Protein AF-A0A539EFW8-F1 (afdb_monomer)

Sequence (100 aa):
RDGSADNSGRKAEGEPLASGGLSAYLATLPFSRIETALRRAHVPVAPSLSAGTYLCNETFYFLMVSASAGAYPAGAGFIHVPRDAHRRWPHALRTIVAAL

Foldseek 3Di:
DPPAAPPVRDDDDPDDLDDVDDPDDDWFQPVVLLCVLCVVVVHDDDDDPDLDDDPSRSVFRVQRVVVVVPPPPVIGGHDDDDPCCCVVPVCSVVSNVVSD

Structure (mmCIF, N/CA/C/O backbone):
data_AF-A0A539EFW8-F1
#
_entry.id   AF-A0A539EFW8-F1
#
loop_
_atom_site.group_PDB
_atom_site.id
_atom_site.type_symbol
_atom_site.label_atom_id
_atom_site.label_alt_id
_atom_site.label_comp_id
_atom_site.label_asym_id
_atom_site.label_entity_id
_atom_site.label_seq_id
_atom_site.pdbx_PDB_ins_code
_atom_site.Cartn_x
_atom_site.Cartn_y
_atom_site.Cartn_z
_atom_site.occupancy
_atom_site.B_iso_or_equiv
_atom_site.auth_seq_id
_atom_site.auth_comp_id
_atom_site.auth_asym_id
_atom_site.auth_atom_id
_atom_site.pdbx_PDB_model_num
ATOM 1 N N . ARG A 1 1 ? -5.168 15.874 7.611 1.00 53.53 1 ARG A N 1
ATOM 2 C CA . ARG A 1 1 ? -6.424 15.385 8.221 1.00 53.53 1 ARG A CA 1
ATOM 3 C C . ARG A 1 1 ? -7.414 15.268 7.092 1.00 53.53 1 ARG A C 1
ATOM 5 O O . ARG A 1 1 ? -7.748 16.277 6.487 1.00 53.53 1 ARG A O 1
ATOM 12 N N . ASP A 1 2 ? -7.790 14.039 6.785 1.00 61.59 2 ASP A N 1
ATOM 13 C CA . ASP A 1 2 ? -8.305 13.680 5.462 1.00 61.59 2 ASP A CA 1
ATOM 14 C C . ASP A 1 2 ? -9.818 13.965 5.385 1.00 61.59 2 ASP A C 1
ATOM 16 O O . ASP A 1 2 ? -10.375 14.118 4.301 1.00 61.59 2 ASP A O 1
ATOM 20 N N . GLY A 1 3 ? -10.433 14.183 6.561 1.00 64.56 3 GLY A N 1
ATOM 21 C CA . GLY A 1 3 ? -11.523 15.126 6.851 1.00 64.56 3 GLY A CA 1
ATOM 22 C C . GLY A 1 3 ? -12.889 14.834 6.237 1.00 64.56 3 GLY A C 1
ATOM 23 O O . GLY A 1 3 ? -13.885 15.372 6.717 1.00 64.56 3 GLY A O 1
ATOM 24 N N . SER A 1 4 ? -12.942 13.986 5.219 1.00 84.44 4 SER A N 1
ATOM 25 C CA . SER A 1 4 ? -14.117 13.713 4.400 1.00 84.44 4 SER A CA 1
ATOM 26 C C . SER A 1 4 ? -14.696 12.351 4.755 1.00 84.44 4 SER A C 1
ATOM 28 O O . SER A 1 4 ? -13.967 11.451 5.169 1.00 84.44 4 SER A O 1
ATOM 30 N N . ALA A 1 5 ? -16.011 12.218 4.614 1.00 93.56 5 ALA A N 1
ATOM 31 C CA . ALA A 1 5 ? -16.670 10.928 4.728 1.00 93.56 5 ALA A CA 1
ATOM 32 C C . ALA A 1 5 ? -16.359 10.047 3.509 1.00 93.56 5 ALA A C 1
ATOM 34 O O . ALA A 1 5 ? -16.075 10.561 2.420 1.00 93.56 5 ALA A O 1
ATOM 35 N N . ASP A 1 6 ? -16.444 8.732 3.694 1.00 94.50 6 ASP A N 1
ATOM 36 C CA . ASP A 1 6 ? -16.395 7.782 2.588 1.00 94.50 6 ASP A CA 1
ATOM 37 C C . ASP A 1 6 ? -17.635 7.873 1.693 1.00 94.50 6 ASP A C 1
ATOM 39 O O . ASP A 1 6 ? -18.568 8.643 1.933 1.00 94.50 6 ASP A O 1
ATOM 43 N N . ASN A 1 7 ? -17.651 7.065 0.633 1.00 95.62 7 ASN A N 1
ATOM 44 C CA . ASN A 1 7 ? -18.756 7.045 -0.324 1.00 95.62 7 ASN A CA 1
ATOM 45 C C . ASN A 1 7 ? -20.098 6.612 0.303 1.00 95.62 7 ASN A C 1
ATOM 47 O O . ASN A 1 7 ? -21.137 6.810 -0.321 1.00 95.62 7 ASN A O 1
ATOM 51 N N . SER A 1 8 ? -20.089 6.023 1.505 1.00 96.19 8 SER A N 1
ATOM 52 C CA . SER A 1 8 ? -21.284 5.661 2.279 1.00 96.19 8 SER A CA 1
ATOM 53 C C . SER A 1 8 ? -21.687 6.721 3.313 1.00 96.19 8 SER A C 1
ATOM 55 O O . SER A 1 8 ? -22.699 6.569 3.993 1.00 96.19 8 SER A O 1
ATOM 57 N N . GLY A 1 9 ? -20.920 7.809 3.432 1.00 95.62 9 GLY A N 1
ATOM 58 C CA . GLY A 1 9 ? -21.141 8.853 4.428 1.00 95.62 9 GLY A CA 1
ATOM 59 C C . GLY A 1 9 ? -20.531 8.542 5.799 1.00 95.62 9 GLY A C 1
ATOM 60 O O . GLY A 1 9 ? -20.733 9.321 6.732 1.00 95.62 9 GLY A O 1
ATOM 61 N N . ARG A 1 10 ? -19.758 7.455 5.947 1.00 93.75 10 ARG A N 1
ATOM 62 C CA . ARG A 1 10 ? -19.080 7.132 7.209 1.00 93.75 10 ARG A CA 1
ATOM 63 C C . ARG A 1 10 ? -17.854 8.019 7.383 1.00 93.75 10 ARG A C 1
ATOM 65 O O . ARG A 1 10 ? -17.045 8.185 6.471 1.00 93.75 10 ARG A O 1
ATOM 72 N N . LYS A 1 11 ? -17.687 8.552 8.591 1.00 93.12 11 LYS A N 1
ATOM 73 C CA . LYS A 1 11 ? -16.504 9.305 9.000 1.00 93.12 11 LYS A CA 1
ATOM 74 C C . LYS A 1 11 ? -15.946 8.687 10.276 1.00 93.12 11 LYS A C 1
ATOM 76 O O . LYS A 1 11 ? -16.581 8.783 11.319 1.00 93.12 11 LYS A O 1
ATOM 81 N N . ALA A 1 12 ? -14.787 8.048 10.171 1.00 90.25 12 ALA A N 1
ATOM 82 C CA . ALA A 1 12 ? -14.078 7.492 11.317 1.00 90.25 12 ALA A CA 1
ATOM 83 C C . ALA A 1 12 ? -13.057 8.511 11.838 1.00 90.25 12 ALA A C 1
ATOM 85 O O . ALA A 1 12 ? -12.267 9.056 11.063 1.00 90.25 12 ALA A O 1
ATOM 86 N N . GLU A 1 13 ? -13.057 8.767 13.145 1.00 90.44 13 GLU A N 1
ATOM 87 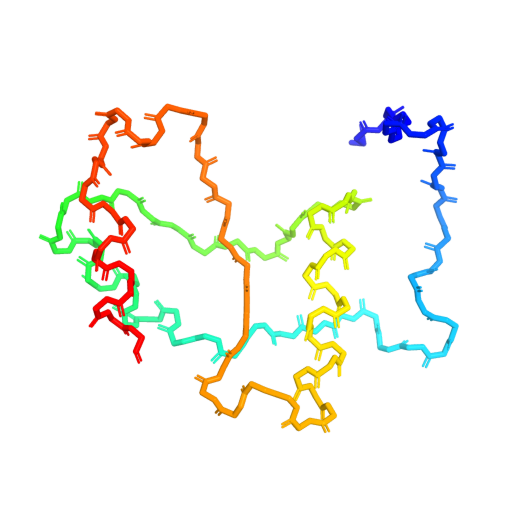C CA . GLU A 1 13 ? -12.111 9.685 13.784 1.00 90.44 13 GLU A CA 1
ATOM 88 C C . GLU A 1 13 ? -11.592 9.100 15.099 1.00 90.44 13 GLU A C 1
ATOM 90 O O . GLU A 1 13 ? -12.340 8.929 16.054 1.00 90.44 13 GLU A O 1
ATOM 95 N N . GLY A 1 14 ? -10.290 8.804 15.162 1.00 89.81 14 GLY A N 1
ATOM 96 C CA . GLY A 1 14 ? -9.659 8.273 16.379 1.00 89.81 14 GLY A CA 1
ATOM 97 C C . GLY A 1 14 ? -10.050 6.832 16.731 1.00 89.81 14 GLY A C 1
ATOM 98 O O . GLY A 1 14 ? -9.689 6.351 17.802 1.00 89.81 14 GLY A O 1
ATOM 99 N N . GLU A 1 15 ? -10.760 6.140 15.842 1.0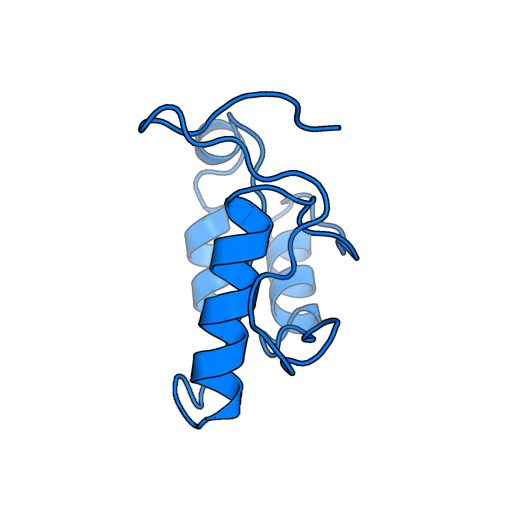0 91.81 15 GLU A N 1
ATOM 100 C CA . GLU A 1 15 ? -11.125 4.732 15.995 1.00 91.81 15 GLU A CA 1
ATOM 1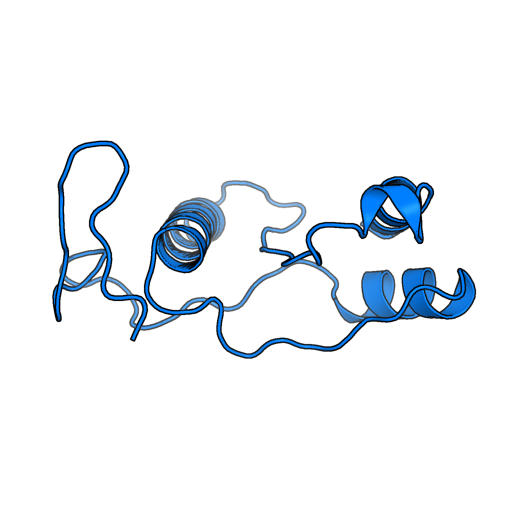01 C C . GLU A 1 15 ? -9.967 3.815 15.555 1.00 91.81 15 GLU A C 1
ATOM 103 O O . GLU A 1 15 ? -9.345 4.066 14.517 1.00 91.81 15 GLU A O 1
ATOM 108 N N . PRO A 1 16 ? -9.664 2.735 16.300 1.00 94.62 16 PRO A N 1
ATOM 109 C CA . PRO A 1 16 ? -8.751 1.702 15.825 1.00 94.62 16 PRO A CA 1
ATOM 110 C C . PRO A 1 16 ? -9.387 0.903 14.679 1.00 94.62 16 PRO A C 1
ATOM 112 O O . PRO A 1 16 ? -10.590 0.655 14.681 1.00 94.62 16 PRO A O 1
ATOM 115 N N . LEU A 1 17 ? -8.566 0.428 13.736 1.00 95.25 17 LEU A N 1
ATOM 116 C CA . LEU A 1 17 ? -9.039 -0.439 12.647 1.00 95.25 17 LEU A CA 1
ATOM 117 C C . LEU A 1 17 ? -9.435 -1.837 13.145 1.00 95.25 17 LEU A C 1
ATOM 119 O O . LEU A 1 17 ? -10.434 -2.394 12.704 1.00 95.25 17 LEU A O 1
ATOM 123 N N . ALA A 1 18 ? -8.672 -2.403 14.083 1.00 94.94 18 ALA A N 1
ATOM 124 C CA . ALA A 1 18 ? -8.966 -3.695 14.694 1.00 94.94 18 ALA A CA 1
ATOM 125 C C . ALA A 1 18 ? -8.763 -3.625 16.210 1.00 94.94 18 ALA A C 1
ATOM 127 O O . ALA A 1 18 ? -7.694 -3.239 16.688 1.00 94.94 18 ALA A O 1
ATOM 128 N N . SER A 1 19 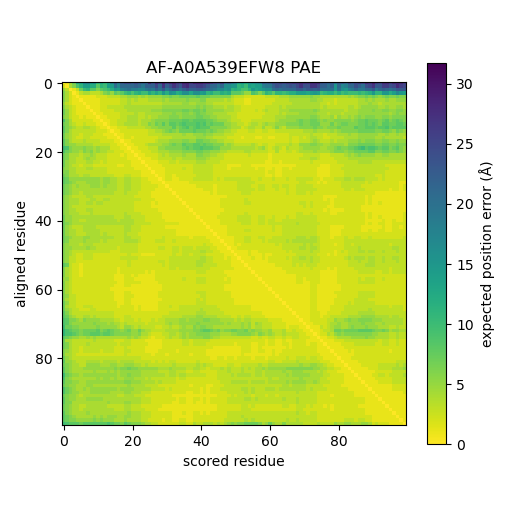? -9.786 -4.020 16.972 1.00 94.25 19 SER A N 1
ATOM 129 C CA . SER A 1 19 ? -9.689 -4.101 18.432 1.00 94.25 19 SER A CA 1
ATOM 130 C C . SER A 1 19 ? -8.630 -5.131 18.832 1.00 94.25 19 SER A C 1
ATOM 132 O O . SER A 1 19 ? -8.686 -6.278 18.395 1.00 94.25 19 SER A O 1
ATOM 134 N N . GLY A 1 20 ? -7.637 -4.710 19.620 1.00 94.19 20 GLY A N 1
ATOM 135 C CA . GLY A 1 20 ? -6.499 -5.551 20.010 1.00 94.19 20 GLY A CA 1
ATOM 136 C C . GLY A 1 20 ? -5.515 -5.880 18.877 1.00 94.19 20 GLY A C 1
ATOM 137 O O . GLY A 1 20 ? -4.592 -6.662 19.091 1.00 94.19 20 GLY A O 1
ATOM 138 N N . GLY A 1 21 ? -5.694 -5.305 17.683 1.00 92.69 21 GLY A N 1
ATOM 139 C CA . GLY A 1 21 ? -4.767 -5.470 16.567 1.00 92.69 21 GLY A CA 1
ATOM 140 C C . GLY A 1 21 ? -3.455 -4.712 16.778 1.00 92.69 21 GLY A C 1
ATOM 141 O O . GLY A 1 21 ? -3.361 -3.799 17.599 1.00 92.69 21 GLY A O 1
ATOM 142 N N . LEU A 1 22 ? -2.429 -5.071 16.001 1.00 96.50 22 LEU A N 1
ATOM 143 C CA . LEU A 1 22 ? -1.162 -4.337 15.998 1.00 96.50 22 LEU A CA 1
ATOM 144 C C . LEU A 1 22 ? -1.374 -2.884 15.561 1.00 96.50 22 LEU A C 1
ATOM 146 O O . LEU A 1 22 ? -2.186 -2.612 14.678 1.00 96.50 22 LEU A O 1
ATOM 150 N N . SER A 1 23 ? -0.596 -1.959 16.127 1.00 95.56 23 SER A N 1
ATOM 151 C CA . SER A 1 23 ? -0.668 -0.533 15.775 1.00 95.56 23 SER A CA 1
ATOM 152 C C . SER A 1 23 ? -0.205 -0.238 14.346 1.00 95.56 23 SER A C 1
ATOM 154 O O . SER A 1 23 ? -0.594 0.775 13.771 1.00 95.56 23 SER A O 1
ATOM 156 N N . ALA A 1 24 ? 0.645 -1.096 13.777 1.00 96.38 24 ALA A N 1
ATOM 157 C CA . ALA A 1 24 ? 1.159 -0.969 12.420 1.00 96.38 24 ALA A CA 1
ATOM 158 C C . ALA A 1 24 ? 1.619 -2.327 11.880 1.00 96.38 24 ALA A C 1
ATOM 160 O O . ALA A 1 24 ? 2.034 -3.204 12.638 1.00 96.38 24 ALA A O 1
ATOM 161 N N . TYR A 1 25 ? 1.608 -2.449 10.555 1.00 97.50 25 TYR A N 1
ATOM 162 C CA . TYR A 1 25 ? 2.226 -3.548 9.823 1.00 97.50 25 TYR A CA 1
ATOM 163 C C . TYR A 1 25 ? 3.263 -2.995 8.847 1.00 97.50 25 TYR A C 1
ATOM 165 O O . TYR A 1 25 ? 3.076 -1.924 8.267 1.00 97.50 25 TYR A O 1
ATOM 173 N N . LEU A 1 26 ? 4.344 -3.745 8.642 1.00 96.75 26 LEU A N 1
ATOM 174 C CA . LEU A 1 26 ? 5.318 -3.469 7.591 1.00 96.75 26 LEU A CA 1
ATOM 175 C C . LEU A 1 26 ? 4.926 -4.225 6.325 1.00 96.75 26 LEU A C 1
ATOM 177 O O . LEU A 1 26 ? 4.629 -5.415 6.390 1.00 96.75 26 LEU A O 1
ATOM 181 N N . ALA A 1 27 ? 4.964 -3.546 5.178 1.00 97.19 27 ALA A N 1
ATOM 182 C CA . ALA A 1 27 ? 4.815 -4.208 3.888 1.00 97.19 27 ALA A CA 1
ATOM 183 C C . ALA A 1 27 ? 5.923 -5.255 3.691 1.00 97.19 27 ALA A C 1
ATOM 185 O O . ALA A 1 27 ? 7.068 -5.045 4.091 1.00 97.19 27 ALA A O 1
ATOM 186 N N . THR A 1 28 ? 5.584 -6.359 3.033 1.00 96.12 28 THR A N 1
ATOM 187 C CA . THR A 1 28 ? 6.507 -7.465 2.735 1.00 96.12 28 THR A CA 1
ATOM 188 C C . THR A 1 28 ? 6.896 -7.535 1.259 1.00 96.12 28 THR A C 1
ATOM 190 O O . THR A 1 28 ? 7.692 -8.389 0.877 1.00 96.12 28 THR A O 1
ATOM 193 N N . LEU A 1 29 ? 6.382 -6.625 0.419 1.00 94.62 29 LEU A N 1
ATOM 194 C CA . LEU A 1 29 ? 6.855 -6.475 -0.961 1.00 94.62 29 LEU A CA 1
ATOM 195 C C . LEU A 1 29 ? 8.362 -6.160 -1.001 1.00 94.62 29 LEU A C 1
ATOM 197 O O . LEU A 1 29 ? 8.852 -5.396 -0.162 1.00 94.62 29 LEU A O 1
ATOM 201 N N . PRO A 1 30 ? 9.100 -6.653 -2.014 1.00 94.88 30 PRO A N 1
ATOM 202 C CA . PRO A 1 30 ? 10.530 -6.404 -2.153 1.00 94.88 30 PRO A CA 1
ATOM 203 C C . PRO A 1 30 ? 10.801 -4.977 -2.665 1.00 94.88 30 PRO A C 1
ATOM 205 O O . PRO A 1 30 ? 11.218 -4.782 -3.808 1.00 94.88 30 PRO A O 1
ATOM 208 N N . PHE A 1 31 ? 10.582 -3.963 -1.818 1.00 94.75 31 PHE A N 1
ATOM 209 C CA . PHE A 1 31 ? 10.667 -2.546 -2.196 1.00 94.75 31 PHE A CA 1
ATOM 210 C C . PHE A 1 31 ? 11.972 -2.203 -2.922 1.00 94.75 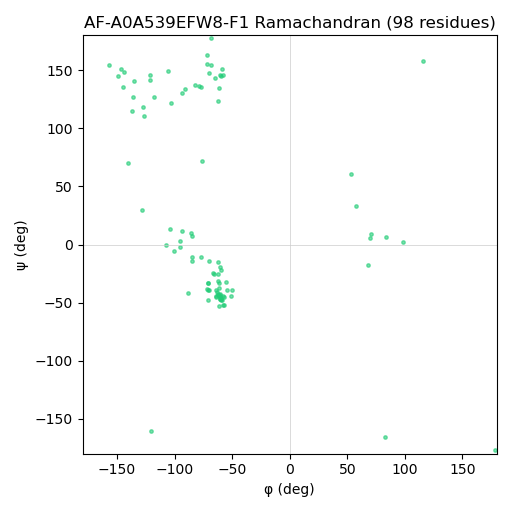31 PHE A C 1
ATOM 212 O O . PHE A 1 31 ? 11.924 -1.575 -3.971 1.00 94.75 31 PHE A O 1
ATOM 219 N N . SER A 1 32 ? 13.126 -2.680 -2.448 1.00 95.69 32 SER A N 1
ATOM 220 C CA . SER A 1 32 ? 14.420 -2.394 -3.085 1.00 95.69 32 SER A CA 1
ATOM 221 C C . SER A 1 32 ? 14.519 -2.910 -4.529 1.00 95.69 32 SER A C 1
ATOM 223 O O . SER A 1 32 ? 15.162 -2.271 -5.367 1.00 95.69 32 SER A O 1
ATOM 225 N N . ARG A 1 33 ? 13.871 -4.043 -4.854 1.00 97.31 33 ARG A N 1
ATOM 226 C CA . ARG A 1 33 ? 13.815 -4.568 -6.232 1.00 97.31 33 ARG A CA 1
ATOM 227 C C . ARG A 1 33 ? 12.932 -3.686 -7.107 1.00 97.31 33 ARG A C 1
ATOM 229 O O . ARG A 1 33 ? 13.359 -3.274 -8.185 1.00 97.31 33 ARG A O 1
ATOM 236 N N . ILE A 1 34 ? 11.746 -3.344 -6.604 1.00 97.44 34 ILE A N 1
ATOM 237 C CA . ILE A 1 34 ? 10.785 -2.468 -7.285 1.00 97.44 34 ILE A CA 1
ATOM 238 C C . ILE A 1 34 ? 11.402 -1.085 -7.530 1.00 97.44 34 ILE A C 1
ATOM 240 O O . ILE A 1 34 ? 11.348 -0.569 -8.645 1.00 97.44 34 ILE A O 1
ATOM 244 N N . GLU A 1 35 ? 12.041 -0.506 -6.514 1.00 98.00 35 GLU A N 1
ATOM 245 C CA . GLU A 1 35 ? 12.719 0.784 -6.590 1.00 98.00 35 GLU A CA 1
ATOM 246 C C . GLU A 1 35 ? 13.817 0.763 -7.654 1.00 98.00 35 GLU A C 1
ATOM 248 O O . GLU A 1 35 ? 13.867 1.645 -8.513 1.00 98.00 35 GLU A O 1
ATOM 253 N N . THR A 1 36 ? 14.665 -0.267 -7.645 1.00 98.38 36 THR A N 1
ATOM 254 C CA . THR A 1 36 ? 15.737 -0.414 -8.636 1.00 98.38 36 THR A CA 1
ATOM 255 C C . THR A 1 36 ? 15.176 -0.503 -10.055 1.00 98.38 36 THR A C 1
ATOM 257 O O . THR A 1 36 ? 15.677 0.172 -10.958 1.00 98.38 36 THR A O 1
ATOM 260 N N . ALA A 1 37 ? 14.129 -1.305 -10.267 1.00 98.50 37 ALA A N 1
ATOM 261 C CA . ALA A 1 37 ? 13.506 -1.475 -11.577 1.00 98.50 37 ALA A CA 1
ATOM 262 C C . ALA A 1 37 ? 12.865 -0.172 -12.084 1.00 98.50 37 ALA A C 1
ATOM 264 O O . ALA A 1 37 ? 13.090 0.222 -13.230 1.00 98.50 37 ALA A O 1
ATOM 265 N N . LEU A 1 38 ? 12.128 0.537 -11.226 1.00 98.44 38 LEU A N 1
ATOM 266 C CA . LEU A 1 38 ? 11.506 1.819 -11.564 1.00 98.44 38 LEU A CA 1
ATOM 267 C C . LEU A 1 38 ? 12.546 2.897 -11.879 1.00 98.44 38 LEU A C 1
ATOM 269 O O . LEU A 1 38 ? 12.424 3.575 -12.900 1.00 98.44 38 LEU A O 1
ATOM 273 N N . ARG A 1 39 ? 13.612 3.001 -11.075 1.00 98.25 39 ARG A N 1
ATOM 274 C CA . ARG A 1 39 ? 14.713 3.943 -11.326 1.00 98.25 39 ARG A CA 1
ATOM 275 C C . ARG A 1 39 ? 15.405 3.663 -12.662 1.00 98.25 39 ARG A C 1
ATOM 277 O O . ARG A 1 39 ? 15.621 4.597 -13.427 1.00 98.25 39 ARG A O 1
ATOM 284 N N . ARG A 1 40 ? 15.680 2.392 -12.991 1.00 98.44 40 ARG A N 1
ATOM 285 C CA . ARG A 1 40 ? 16.233 1.993 -14.305 1.00 98.44 40 ARG A CA 1
ATOM 286 C C . ARG A 1 40 ? 15.293 2.321 -15.468 1.00 98.44 40 ARG A C 1
ATOM 288 O O . ARG A 1 40 ? 15.755 2.627 -16.561 1.00 98.44 40 ARG A O 1
ATOM 295 N N . ALA A 1 41 ? 13.986 2.282 -15.230 1.00 98.19 41 ALA A N 1
ATOM 296 C CA . ALA A 1 41 ? 12.960 2.646 -16.202 1.00 98.19 41 ALA A CA 1
ATOM 297 C C . ALA A 1 41 ? 12.646 4.157 -16.239 1.00 98.19 41 ALA A C 1
ATOM 299 O O . ALA A 1 41 ? 11.670 4.549 -16.884 1.00 98.19 41 ALA A O 1
ATOM 300 N N . HIS A 1 42 ? 13.447 4.992 -15.562 1.00 97.81 42 HIS A N 1
ATOM 301 C CA . HIS A 1 42 ? 13.275 6.446 -15.458 1.00 97.81 42 HIS A CA 1
ATOM 302 C C . HIS A 1 42 ? 11.917 6.873 -14.866 1.00 97.81 42 HIS A C 1
ATOM 304 O O . HIS A 1 42 ? 11.363 7.914 -15.223 1.00 97.81 42 HIS A O 1
ATOM 310 N N . VAL A 1 43 ? 11.376 6.071 -13.942 1.00 98.38 43 VAL A N 1
ATOM 311 C CA . VAL A 1 43 ? 10.153 6.376 -13.190 1.00 98.38 43 VAL A CA 1
ATOM 312 C C . VAL A 1 43 ? 10.533 6.835 -11.774 1.00 98.38 43 VAL A C 1
ATOM 314 O O . VAL A 1 43 ? 11.195 6.082 -11.054 1.00 98.38 43 VAL A O 1
ATOM 317 N N . PRO A 1 44 ? 10.133 8.046 -11.339 1.00 97.56 44 PRO A N 1
ATOM 318 C CA . PRO A 1 44 ? 10.359 8.511 -9.977 1.00 97.56 44 PRO A CA 1
ATOM 319 C C . PRO A 1 44 ? 9.661 7.616 -8.954 1.00 97.56 44 PRO A C 1
ATOM 321 O O . PRO A 1 44 ? 8.492 7.265 -9.103 1.00 97.56 44 PRO A O 1
ATOM 324 N N . VAL A 1 45 ? 10.381 7.282 -7.890 1.00 97.75 45 VAL A N 1
ATOM 325 C CA . VAL A 1 45 ? 9.900 6.451 -6.788 1.00 97.75 45 VAL A CA 1
ATOM 326 C C . VAL A 1 45 ? 10.600 6.886 -5.505 1.00 97.75 45 VAL A C 1
ATOM 328 O O . VAL A 1 45 ? 11.763 7.298 -5.527 1.00 97.75 45 VAL A O 1
ATOM 331 N N . ALA A 1 46 ? 9.880 6.817 -4.392 1.00 95.88 46 ALA A N 1
ATOM 332 C CA . ALA A 1 46 ? 10.395 7.105 -3.064 1.00 95.88 46 ALA A CA 1
ATOM 333 C C . ALA A 1 46 ? 9.702 6.198 -2.036 1.00 95.88 46 ALA A C 1
ATOM 335 O O . ALA A 1 46 ? 8.551 5.806 -2.258 1.00 95.88 46 ALA A O 1
ATOM 336 N N . PRO A 1 47 ? 10.369 5.864 -0.919 1.00 94.75 47 PRO A N 1
ATOM 337 C CA . PRO A 1 47 ? 9.713 5.179 0.184 1.00 94.75 47 PRO A CA 1
ATOM 338 C C . PRO A 1 47 ? 8.644 6.083 0.812 1.00 94.75 47 PRO A C 1
ATOM 340 O O . PRO A 1 47 ? 8.846 7.289 0.959 1.00 94.75 47 PRO A O 1
ATOM 343 N N . SER A 1 48 ? 7.525 5.486 1.227 1.00 95.75 48 SER A N 1
ATOM 344 C CA . SER A 1 48 ? 6.532 6.143 2.079 1.00 95.75 48 SER A CA 1
ATOM 345 C C . SER A 1 48 ? 6.423 5.400 3.402 1.00 95.75 48 SER A C 1
ATOM 347 O O . SER A 1 48 ? 6.200 4.192 3.414 1.00 95.75 48 SER A O 1
ATOM 349 N N . LEU A 1 49 ? 6.557 6.129 4.511 1.00 95.31 49 LEU A N 1
ATOM 350 C CA . LEU A 1 49 ? 6.415 5.588 5.869 1.00 95.31 49 LEU A CA 1
ATOM 351 C C . LEU A 1 49 ? 5.001 5.787 6.442 1.00 95.31 49 LEU A C 1
ATOM 353 O O . LEU A 1 49 ? 4.745 5.440 7.590 1.00 95.31 49 LEU A O 1
ATOM 357 N N . SER A 1 50 ? 4.080 6.352 5.656 1.00 95.94 50 SER A N 1
ATOM 358 C CA . SER A 1 50 ? 2.668 6.497 6.015 1.00 95.94 50 SER A CA 1
ATOM 359 C C . SER A 1 50 ? 1.779 6.334 4.783 1.00 95.94 50 SER A C 1
ATOM 361 O O . SER A 1 50 ? 2.057 6.898 3.722 1.00 95.94 50 SER A O 1
ATOM 363 N N . ALA A 1 51 ? 0.693 5.572 4.922 1.00 95.88 51 ALA A N 1
ATOM 364 C CA . ALA A 1 51 ? -0.361 5.461 3.913 1.00 95.88 51 ALA A CA 1
ATOM 365 C C . ALA A 1 51 ? -1.525 6.446 4.161 1.00 95.88 51 ALA A C 1
ATOM 367 O O . ALA A 1 51 ? -2.577 6.330 3.531 1.00 95.88 51 ALA A O 1
ATOM 368 N N . GLY A 1 52 ? -1.342 7.411 5.071 1.00 94.75 52 GLY A N 1
ATOM 369 C CA . GLY A 1 52 ? -2.406 8.283 5.570 1.00 94.75 52 GLY A CA 1
ATOM 370 C C . GLY A 1 52 ? -3.215 7.619 6.685 1.00 94.75 52 GLY A C 1
ATOM 371 O O . GLY A 1 52 ? -2.800 6.608 7.248 1.00 94.75 52 GLY A O 1
ATOM 372 N N . THR A 1 53 ? -4.374 8.186 7.014 1.00 94.19 53 THR A N 1
ATOM 373 C CA . THR A 1 53 ? -5.283 7.635 8.039 1.00 94.19 53 THR A CA 1
ATOM 374 C C . THR A 1 53 ? -6.705 7.484 7.504 1.00 94.19 53 THR A C 1
ATOM 376 O O . THR A 1 53 ? -7.673 7.632 8.243 1.00 94.19 53 THR A O 1
ATOM 379 N N . TYR A 1 54 ? -6.826 7.246 6.200 1.00 94.19 54 TYR A N 1
ATOM 380 C CA . TYR A 1 54 ? -8.093 7.050 5.504 1.00 94.19 54 TYR A CA 1
ATOM 381 C C . TYR A 1 54 ? -8.136 5.665 4.838 1.00 94.19 54 TYR A C 1
ATOM 383 O O . TYR A 1 54 ? -7.347 4.781 5.177 1.00 94.19 54 TYR A O 1
ATOM 391 N N . LEU A 1 55 ? -9.023 5.478 3.860 1.00 94.81 55 LEU A N 1
ATOM 392 C CA . LEU A 1 55 ? -9.291 4.195 3.202 1.00 94.81 55 LEU A CA 1
ATOM 393 C C . LEU A 1 55 ? -8.050 3.517 2.597 1.00 94.81 55 LEU A C 1
ATOM 395 O O . LEU A 1 55 ? -7.968 2.290 2.595 1.00 94.81 55 LEU A O 1
ATOM 399 N N . CYS A 1 56 ? -7.063 4.280 2.108 1.00 96.38 56 CYS A N 1
ATOM 400 C CA . CYS A 1 56 ? -5.807 3.704 1.609 1.00 96.38 56 CYS A CA 1
ATOM 401 C C . CYS A 1 56 ? -5.068 2.932 2.711 1.00 96.38 56 CYS A C 1
ATOM 403 O O . CYS A 1 56 ? -4.614 1.809 2.496 1.00 96.38 56 CYS A O 1
ATOM 405 N N . ASN A 1 57 ? -4.977 3.526 3.904 1.00 96.81 57 ASN A N 1
ATOM 406 C CA . ASN A 1 57 ? -4.337 2.903 5.053 1.00 96.81 57 ASN A CA 1
ATOM 407 C C . ASN A 1 57 ? -5.172 1.749 5.613 1.00 96.81 57 ASN A C 1
ATOM 409 O O . ASN A 1 57 ? -4.605 0.722 5.957 1.00 96.81 57 ASN A O 1
ATOM 413 N N . GLU A 1 58 ? -6.498 1.886 5.664 1.00 96.44 58 GLU A N 1
ATOM 414 C CA . GLU A 1 58 ? -7.393 0.796 6.075 1.00 96.44 58 GLU A CA 1
ATOM 415 C C . GLU A 1 58 ? -7.252 -0.434 5.166 1.00 96.44 58 GLU A C 1
ATOM 417 O O . GLU A 1 58 ? -7.054 -1.551 5.646 1.00 96.44 58 GLU A O 1
ATOM 422 N N . THR A 1 59 ? -7.248 -0.218 3.848 1.00 97.38 59 THR A N 1
ATOM 423 C CA . THR A 1 59 ? -7.044 -1.282 2.854 1.00 97.38 59 THR A CA 1
ATOM 424 C C . THR A 1 59 ? -5.683 -1.953 3.036 1.00 97.38 59 THR A C 1
ATOM 426 O O . THR A 1 59 ? -5.592 -3.180 3.058 1.00 97.38 59 THR A O 1
ATOM 429 N N . PHE A 1 60 ? -4.618 -1.158 3.197 1.00 98.19 60 PHE A N 1
ATOM 430 C CA . PHE A 1 60 ? -3.280 -1.676 3.478 1.00 98.19 60 PHE A CA 1
ATOM 431 C C . PHE A 1 60 ? -3.245 -2.489 4.779 1.00 98.19 60 PHE A C 1
ATOM 433 O O . PHE A 1 60 ? -2.729 -3.603 4.786 1.00 98.19 60 PHE A O 1
ATOM 440 N N . TYR A 1 61 ? -3.822 -1.968 5.861 1.00 98.31 61 TYR A N 1
ATOM 441 C CA . TYR A 1 61 ? -3.819 -2.612 7.170 1.00 98.31 61 TYR A CA 1
ATOM 442 C C . TYR A 1 61 ? -4.455 -4.001 7.117 1.00 98.31 61 TYR A C 1
ATOM 444 O O . TYR A 1 61 ? -3.826 -4.976 7.523 1.00 98.31 61 TYR A O 1
ATOM 452 N N . PHE A 1 62 ? -5.667 -4.119 6.567 1.00 98.12 62 PHE A N 1
ATOM 453 C CA . PHE A 1 62 ? -6.358 -5.407 6.509 1.00 98.12 62 PHE A CA 1
ATOM 454 C C . PHE A 1 62 ? -5.723 -6.386 5.518 1.00 98.12 62 PHE A C 1
ATOM 456 O O . PHE A 1 62 ? -5.668 -7.580 5.811 1.00 98.12 62 PHE A O 1
ATOM 463 N N . LEU A 1 63 ? -5.150 -5.898 4.410 1.00 97.94 63 LEU A N 1
ATOM 464 C CA . LEU A 1 63 ? -4.308 -6.724 3.541 1.00 97.94 63 LEU A CA 1
ATOM 465 C C . LEU A 1 63 ? -3.139 -7.337 4.331 1.00 97.94 63 LEU A C 1
ATOM 467 O O . LEU A 1 63 ? -2.867 -8.532 4.208 1.00 97.94 63 LEU A O 1
ATOM 471 N N . MET A 1 64 ? -2.467 -6.539 5.163 1.00 98.12 64 MET A N 1
ATOM 472 C CA . MET A 1 64 ? -1.348 -7.019 5.971 1.00 98.12 64 MET A CA 1
ATOM 473 C C . MET A 1 64 ? -1.780 -7.944 7.111 1.00 98.12 64 MET A C 1
ATOM 475 O O . MET A 1 64 ? -1.058 -8.896 7.400 1.00 98.12 64 MET A O 1
ATOM 479 N N . VAL A 1 65 ? -2.960 -7.734 7.709 1.00 97.69 65 VAL A N 1
ATOM 480 C CA . VAL A 1 65 ? -3.557 -8.687 8.663 1.00 97.69 65 VAL A CA 1
ATOM 481 C C . VAL A 1 65 ? -3.707 -10.053 7.996 1.00 97.69 65 VAL A C 1
ATOM 483 O O . VAL A 1 65 ? -3.190 -11.042 8.514 1.00 97.69 65 VAL A O 1
ATOM 486 N N . SER A 1 66 ? -4.330 -10.119 6.814 1.00 97.25 66 SER A N 1
ATOM 487 C CA . SER A 1 66 ? -4.463 -11.377 6.071 1.00 97.25 66 SER A CA 1
ATOM 488 C C . SER A 1 66 ? -3.105 -11.979 5.710 1.00 97.25 66 SER A C 1
ATOM 490 O O . SER A 1 66 ? -2.910 -13.183 5.871 1.00 97.25 66 SER A O 1
ATOM 492 N N . ALA A 1 67 ? -2.149 -11.155 5.272 1.00 97.12 67 ALA A N 1
ATOM 493 C CA . ALA A 1 67 ? -0.811 -11.626 4.932 1.00 97.12 67 ALA A CA 1
ATOM 494 C C . ALA A 1 67 ? -0.070 -12.222 6.142 1.00 97.12 67 ALA A C 1
ATOM 496 O O . ALA A 1 67 ? 0.555 -13.275 6.042 1.00 97.12 67 ALA A O 1
ATOM 497 N N . SER A 1 68 ? -0.199 -11.594 7.315 1.00 95.38 68 SER A N 1
ATOM 498 C CA . SER A 1 68 ? 0.382 -12.089 8.570 1.00 95.38 68 SER A CA 1
ATOM 499 C C . SER A 1 68 ? -0.230 -13.415 9.035 1.00 95.38 68 SER A C 1
ATOM 501 O O . SER A 1 68 ? 0.440 -14.203 9.697 1.00 95.38 68 SER A O 1
ATOM 503 N N . ALA A 1 69 ? -1.471 -13.695 8.625 1.00 95.50 69 ALA A N 1
ATOM 504 C CA . ALA A 1 69 ? -2.157 -14.964 8.849 1.00 95.50 69 ALA A CA 1
ATOM 505 C C . ALA A 1 69 ? -1.824 -16.037 7.787 1.00 95.50 69 ALA A C 1
ATOM 507 O O . ALA A 1 69 ? -2.436 -17.103 7.780 1.00 95.50 69 ALA A O 1
ATOM 508 N N . GLY A 1 70 ? -0.869 -15.773 6.889 1.00 95.19 70 GLY A N 1
ATOM 509 C CA . GLY A 1 70 ? -0.394 -16.726 5.883 1.00 95.19 70 GLY A CA 1
ATOM 510 C C . GLY A 1 70 ? -1.010 -16.563 4.492 1.00 95.19 70 GLY A C 1
ATOM 511 O O . GLY A 1 70 ? -0.670 -17.331 3.590 1.00 95.19 70 GLY A O 1
ATOM 512 N N . ALA A 1 71 ? -1.879 -15.570 4.273 1.00 93.50 71 ALA A N 1
ATOM 513 C CA . ALA A 1 71 ? -2.271 -15.206 2.914 1.00 93.50 71 ALA A CA 1
ATOM 514 C C . ALA A 1 71 ? -1.082 -14.569 2.167 1.00 93.50 71 ALA A C 1
ATOM 516 O O . ALA A 1 71 ? -0.188 -13.988 2.772 1.00 93.50 71 ALA A O 1
ATOM 517 N N . TYR A 1 72 ? -1.069 -14.644 0.835 1.00 94.06 72 TYR A N 1
ATOM 518 C CA . TYR A 1 72 ? -0.061 -13.976 -0.008 1.00 94.06 72 TYR A CA 1
ATOM 519 C C . TYR A 1 72 ? 1.404 -14.285 0.375 1.00 94.06 72 TYR A C 1
ATOM 521 O O . TYR A 1 72 ? 2.175 -13.368 0.666 1.00 94.06 72 TYR A O 1
ATOM 529 N N . PRO A 1 73 ? 1.841 -15.558 0.318 1.00 88.31 73 PRO A N 1
ATOM 530 C CA . PRO A 1 73 ? 3.207 -15.944 0.694 1.00 88.31 73 PRO A CA 1
ATOM 531 C C . PRO A 1 73 ? 4.300 -15.265 -0.151 1.00 88.31 73 PRO A C 1
ATOM 533 O O . PRO A 1 73 ? 5.450 -15.199 0.270 1.00 88.31 73 PRO A O 1
ATOM 536 N N . ALA A 1 74 ? 3.951 -14.740 -1.330 1.00 87.81 74 ALA A N 1
ATOM 537 C CA . ALA A 1 74 ? 4.853 -13.972 -2.189 1.00 87.81 74 ALA A CA 1
ATOM 538 C C . ALA A 1 74 ? 5.093 -12.521 -1.713 1.00 87.81 74 ALA A C 1
ATOM 540 O O . ALA A 1 74 ? 5.985 -11.852 -2.230 1.00 87.81 74 ALA A O 1
ATOM 541 N N . GLY A 1 75 ? 4.319 -12.030 -0.741 1.00 93.44 75 GLY A N 1
ATOM 542 C CA . GLY A 1 75 ? 4.407 -10.674 -0.201 1.00 93.44 75 GLY A CA 1
ATOM 543 C C . GLY A 1 75 ? 3.151 -9.836 -0.447 1.00 93.44 75 GLY A C 1
ATOM 544 O O . GLY A 1 75 ? 2.359 -10.096 -1.351 1.00 93.44 75 GLY A O 1
ATOM 545 N N . ALA A 1 76 ? 2.977 -8.804 0.377 1.00 96.88 76 ALA A N 1
ATOM 546 C CA . ALA A 1 76 ? 1.842 -7.891 0.352 1.00 96.88 76 ALA A CA 1
ATOM 547 C C . ALA A 1 76 ? 2.282 -6.459 0.693 1.00 96.88 76 ALA A C 1
ATOM 549 O O . ALA A 1 76 ? 3.245 -6.235 1.432 1.00 96.88 76 ALA A O 1
ATOM 550 N N . GLY A 1 77 ? 1.606 -5.468 0.116 1.00 96.31 77 GLY A N 1
ATOM 551 C CA . GLY A 1 77 ? 1.939 -4.062 0.317 1.00 96.31 77 GLY A CA 1
ATOM 552 C C . GLY A 1 77 ? 1.053 -3.121 -0.489 1.00 96.31 77 GLY A C 1
AT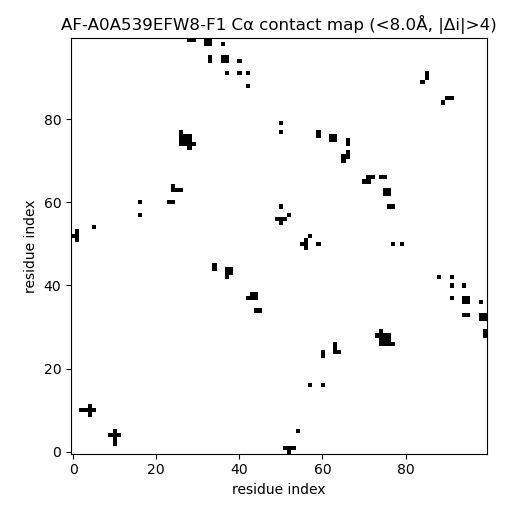OM 553 O O . GLY A 1 77 ? 0.130 -3.554 -1.175 1.00 96.31 77 GLY A O 1
ATOM 554 N N . PHE A 1 78 ? 1.341 -1.823 -0.397 1.00 97.25 78 PHE A N 1
ATOM 555 C CA . PHE A 1 78 ? 0.545 -0.764 -1.015 1.00 97.25 78 PHE A CA 1
ATOM 556 C C . PHE A 1 78 ? 1.447 0.258 -1.713 1.00 97.25 78 PHE A C 1
ATOM 558 O O . PHE A 1 78 ? 2.501 0.621 -1.192 1.00 97.25 78 PHE A O 1
ATOM 565 N N . ILE A 1 79 ? 1.029 0.740 -2.887 1.00 96.88 79 ILE A N 1
ATOM 566 C CA . ILE A 1 79 ? 1.763 1.738 -3.675 1.00 96.88 79 ILE A CA 1
ATOM 567 C C . ILE A 1 79 ? 0.813 2.889 -4.003 1.00 96.88 79 ILE A C 1
ATOM 569 O O . ILE A 1 79 ? -0.180 2.705 -4.703 1.00 96.88 79 ILE A O 1
ATOM 573 N N . HIS A 1 80 ? 1.138 4.091 -3.528 1.00 97.19 80 HIS A N 1
ATOM 574 C CA . HIS A 1 80 ? 0.463 5.309 -3.967 1.00 97.19 80 HIS A CA 1
ATOM 575 C C . HIS A 1 80 ? 0.995 5.748 -5.331 1.00 97.19 80 HIS A C 1
ATOM 577 O O . HIS A 1 80 ? 2.204 5.775 -5.557 1.00 97.19 80 HIS A O 1
ATOM 583 N N . VAL A 1 81 ? 0.086 6.149 -6.219 1.00 96.44 81 VAL A N 1
ATOM 584 C CA . VAL A 1 81 ? 0.429 6.706 -7.530 1.00 96.44 81 VAL A CA 1
ATOM 585 C C . VAL A 1 81 ? -0.145 8.116 -7.687 1.00 96.44 81 VAL A C 1
ATOM 587 O O . VAL A 1 81 ? -1.275 8.370 -7.262 1.00 96.44 81 VAL A O 1
ATOM 590 N N . PRO A 1 82 ? 0.591 9.051 -8.315 1.00 96.06 82 PRO A N 1
ATOM 591 C CA . PRO A 1 82 ? 0.025 10.325 -8.745 1.00 96.06 82 PRO A CA 1
ATOM 592 C C . PRO A 1 82 ? -1.151 10.130 -9.712 1.00 96.06 82 PRO A C 1
ATOM 594 O O . PRO A 1 82 ? -1.170 9.186 -10.503 1.00 96.06 82 PRO A O 1
ATOM 597 N N . ARG A 1 83 ? -2.101 11.073 -9.710 1.00 95.31 83 ARG A N 1
ATOM 598 C CA . ARG A 1 83 ? -3.322 11.037 -10.543 1.00 95.31 83 ARG A CA 1
ATOM 599 C C . ARG A 1 83 ? -3.048 10.762 -12.028 1.00 95.31 83 ARG A C 1
ATOM 601 O O . ARG A 1 83 ? -3.808 10.054 -12.683 1.00 95.31 83 ARG A O 1
ATOM 608 N N . ASP A 1 84 ? -1.979 11.329 -12.571 1.00 95.19 84 ASP A N 1
ATOM 609 C CA . ASP A 1 84 ? -1.619 11.255 -13.986 1.00 95.19 84 ASP A CA 1
ATOM 610 C C . ASP A 1 84 ? -0.467 10.282 -14.281 1.00 95.19 84 ASP A C 1
ATOM 612 O O . ASP A 1 84 ? 0.053 10.264 -15.398 1.00 95.19 84 ASP A O 1
ATOM 616 N N . ALA A 1 85 ? -0.103 9.418 -13.325 1.00 94.31 85 ALA A N 1
ATOM 617 C CA . ALA A 1 85 ? 0.983 8.449 -13.479 1.00 94.31 85 ALA A CA 1
ATOM 618 C C . ALA A 1 85 ? 0.811 7.554 -14.716 1.00 94.31 85 ALA A C 1
ATOM 620 O O . ALA A 1 85 ? 1.773 7.323 -15.439 1.00 94.31 85 ALA A O 1
ATOM 621 N N . HIS A 1 86 ? -0.418 7.123 -15.016 1.00 92.88 86 HIS A N 1
ATOM 622 C CA . HIS A 1 86 ? -0.719 6.305 -16.196 1.00 92.88 86 HIS A CA 1
ATOM 623 C C . HIS A 1 86 ? -0.412 7.008 -17.532 1.00 92.88 86 HIS A C 1
ATOM 625 O O . HIS A 1 86 ? -0.159 6.334 -18.525 1.00 92.88 86 HIS A O 1
ATOM 631 N N . ARG A 1 87 ? -0.427 8.349 -17.568 1.00 96.31 87 ARG A N 1
ATOM 632 C CA . ARG A 1 87 ? -0.049 9.140 -18.752 1.00 96.31 87 ARG A CA 1
ATOM 633 C C . ARG A 1 87 ? 1.443 9.427 -18.782 1.00 96.31 87 ARG A C 1
ATOM 635 O O . ARG A 1 87 ? 2.043 9.351 -19.846 1.00 96.31 87 ARG A O 1
ATOM 642 N N . ARG A 1 88 ? 2.035 9.761 -17.630 1.00 96.94 88 ARG A N 1
ATOM 643 C CA . ARG A 1 88 ? 3.465 10.099 -17.527 1.00 96.94 88 ARG A CA 1
ATOM 644 C C . ARG A 1 88 ? 4.375 8.878 -17.686 1.00 96.94 88 ARG A C 1
ATOM 646 O O . ARG A 1 88 ? 5.418 8.982 -18.319 1.00 96.94 88 ARG A O 1
ATOM 653 N N . TRP A 1 89 ? 3.973 7.733 -17.133 1.00 97.56 89 TRP A N 1
ATOM 654 C CA . TRP A 1 89 ? 4.745 6.486 -17.109 1.00 97.56 89 TRP A CA 1
ATOM 655 C C . TRP A 1 89 ? 3.835 5.271 -17.351 1.00 97.56 89 TR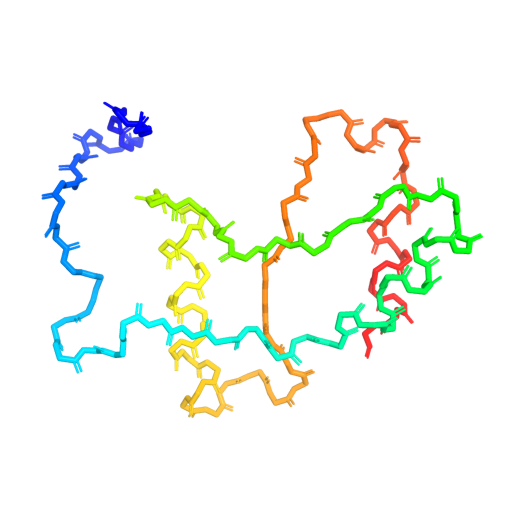P A C 1
ATOM 657 O O . TRP A 1 89 ? 3.606 4.470 -16.439 1.00 97.56 89 TRP A O 1
ATOM 667 N N . PRO A 1 90 ? 3.305 5.095 -18.575 1.00 97.12 90 PRO A N 1
ATOM 668 C CA . PRO A 1 90 ? 2.380 4.002 -18.896 1.00 97.12 90 PRO A CA 1
ATOM 669 C C . PRO A 1 90 ? 2.985 2.605 -18.667 1.00 97.12 90 PRO A C 1
ATOM 671 O O . PRO A 1 90 ? 2.263 1.632 -18.457 1.00 97.12 90 PRO A O 1
ATOM 674 N N . HIS A 1 91 ? 4.315 2.490 -18.662 1.00 97.25 91 HIS A N 1
ATOM 675 C CA . HIS A 1 91 ? 5.044 1.249 -18.397 1.00 97.25 91 HIS A CA 1
ATOM 676 C C . HIS A 1 91 ? 5.269 0.946 -16.909 1.00 97.25 91 HIS A C 1
ATOM 678 O O . HIS A 1 91 ? 5.663 -0.176 -16.597 1.00 97.25 91 HIS A O 1
ATOM 684 N N . ALA A 1 92 ? 5.007 1.882 -15.988 1.00 97.31 92 ALA A N 1
ATOM 685 C CA . ALA A 1 92 ? 5.372 1.741 -14.574 1.00 97.31 92 ALA A CA 1
ATOM 686 C C . ALA A 1 92 ? 4.766 0.494 -13.911 1.00 97.31 92 ALA A C 1
ATOM 688 O O . ALA A 1 92 ? 5.477 -0.238 -13.227 1.00 97.31 92 ALA A O 1
ATOM 689 N N . LEU A 1 93 ? 3.482 0.204 -14.157 1.00 95.38 93 LEU A N 1
ATOM 690 C CA . LEU A 1 93 ? 2.824 -0.978 -13.590 1.00 95.38 93 LEU A CA 1
ATOM 691 C C . LEU A 1 93 ? 3.482 -2.280 -14.065 1.00 95.38 93 LEU A C 1
ATOM 693 O O . LEU A 1 93 ? 3.741 -3.167 -13.257 1.00 95.38 93 LEU A O 1
ATOM 697 N N . ARG A 1 94 ? 3.806 -2.382 -15.361 1.00 97.38 94 ARG A N 1
ATOM 698 C CA . ARG A 1 94 ? 4.501 -3.560 -15.907 1.00 97.38 94 ARG A CA 1
ATOM 699 C C . ARG A 1 94 ? 5.894 -3.710 -15.303 1.00 97.38 94 ARG A C 1
ATOM 701 O O . ARG A 1 94 ? 6.290 -4.827 -14.994 1.00 97.38 94 ARG A O 1
ATOM 708 N N . THR A 1 95 ? 6.606 -2.602 -15.100 1.00 97.88 95 THR A N 1
ATOM 709 C CA . THR A 1 95 ? 7.912 -2.598 -14.429 1.00 97.88 95 THR A CA 1
ATOM 710 C C . THR A 1 95 ? 7.810 -3.079 -12.983 1.00 97.88 95 THR A C 1
ATOM 712 O O . THR A 1 95 ? 8.646 -3.870 -12.561 1.00 97.88 95 THR A O 1
ATOM 715 N N . ILE A 1 96 ? 6.789 -2.640 -12.236 1.00 96.38 96 ILE A N 1
ATOM 716 C CA . ILE A 1 96 ? 6.551 -3.085 -10.854 1.00 96.38 96 ILE A CA 1
ATOM 717 C C . ILE A 1 96 ? 6.296 -4.589 -10.831 1.00 96.38 96 ILE A C 1
ATOM 719 O O . ILE A 1 96 ? 6.996 -5.300 -10.125 1.00 96.38 96 ILE A O 1
ATOM 723 N N . VAL A 1 97 ? 5.344 -5.076 -11.633 1.00 94.88 97 VAL A N 1
ATOM 724 C CA . VAL A 1 97 ? 4.966 -6.498 -11.658 1.00 94.88 97 VAL A CA 1
ATOM 725 C C . VAL A 1 97 ? 6.137 -7.392 -12.067 1.00 94.88 97 VAL A C 1
ATOM 727 O O . VAL A 1 97 ? 6.304 -8.456 -11.494 1.00 94.88 97 VAL A O 1
ATOM 730 N N . ALA A 1 98 ? 6.978 -6.958 -13.009 1.00 96.25 98 ALA A N 1
ATOM 731 C CA . ALA A 1 98 ? 8.165 -7.713 -13.415 1.00 96.25 98 ALA A CA 1
ATOM 732 C C . ALA A 1 98 ? 9.284 -7.746 -12.352 1.00 96.25 98 ALA A C 1
ATOM 734 O O . ALA A 1 98 ? 10.228 -8.520 -12.495 1.00 96.25 98 ALA A O 1
ATOM 735 N N . ALA A 1 99 ? 9.218 -6.884 -11.332 1.00 95.12 99 ALA A N 1
ATOM 736 C CA . ALA A 1 99 ? 10.200 -6.794 -10.251 1.00 95.12 99 ALA A CA 1
ATOM 737 C C . ALA A 1 99 ? 9.761 -7.498 -8.951 1.00 95.12 99 ALA A C 1
ATOM 739 O O . ALA A 1 99 ? 10.552 -7.538 -7.999 1.00 95.12 99 ALA A O 1
ATOM 740 N N . LEU A 1 100 ? 8.521 -8.000 -8.909 1.00 90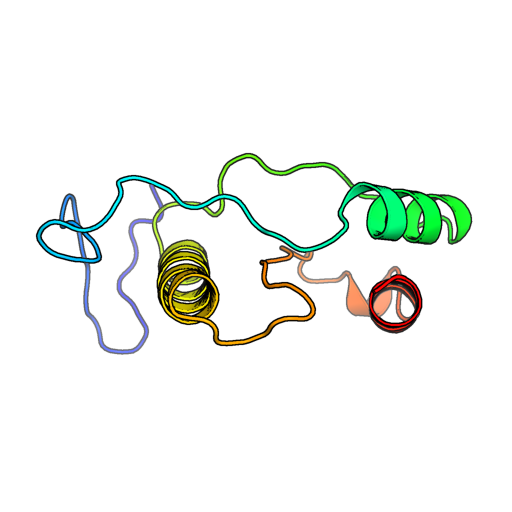.31 100 LEU A N 1
ATOM 741 C CA . LEU A 1 100 ? 7.987 -8.856 -7.847 1.00 90.31 100 LEU A CA 1
ATOM 742 C C . LEU A 1 100 ? 8.471 -10.293 -8.053 1.00 90.31 100 LEU A C 1
ATOM 744 O O . LEU A 1 100 ? 9.048 -10.840 -7.086 1.00 90.31 100 LEU A O 1
#

Secondary structure (DSSP, 8-state):
------TTS----S--SSTT--S-----S-HHHHHHHHHHTT------S---SSHHHHHHHHHHHHHHTT--TT--------TTHHHH-TTHHHHHHHT-

Nearest PDB structures (foldseek):
  1z8x-assembly1_A  TM=8.700E-01  e=2.292E-04  Pyrococcus furiosus
  1z8t-assembly1_D  TM=8.726E-01  e=3.172E-04  Pyrococcus furiosus
  2df5-assembly1_D  TM=8.722E-01  e=4.999E-04  Pyrococcus furiosus
  1ioi-assembly1_D  TM=8.119E-01  e=4.999E-04  Pyrococcus furiosus
  6ltq-assembly1_C  TM=9.156E-01  e=5.531E-03  Fervidobacterium islandicum

Mean predicted aligned error: 3.44 Å

pLDDT: mean 94.5, std 6.61, range [53.53, 98.5]

Solvent-accessible surface area (backbone atoms only — not comparable to full-atom values): 6622 Å² total; per-residue (Å²): 130,85,91,60,54,49,102,85,66,54,68,89,77,96,67,76,95,50,92,93,51,76,96,73,79,80,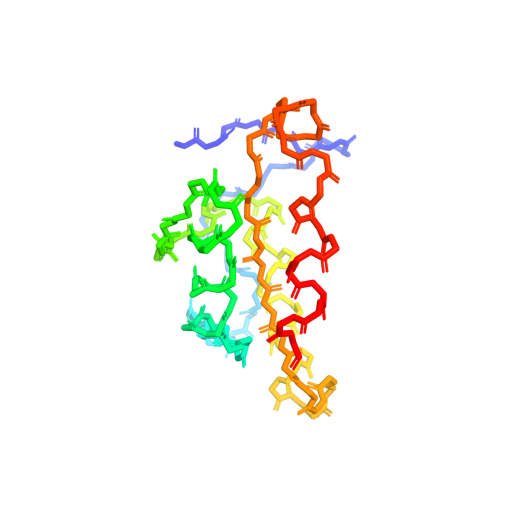67,56,48,64,56,72,47,30,48,52,43,30,52,76,68,76,40,91,79,78,92,72,97,67,64,69,91,48,70,65,25,53,54,43,50,54,54,44,54,45,34,75,74,64,40,60,87,89,39,47,71,82,82,90,74,63,95,58,39,68,76,80,44,67,58,52,66,60,42,42,64,75,39,109

Radius of gyration: 15.43 Å; Cα contacts (8 Å, |Δi|>4): 79; chains: 1; bounding box: 38×32×39 Å